Protein AF-A0A832DXQ4-F1 (afdb_monomer)

pLDDT: mean 94.79, std 6.74, range [64.19, 98.69]

Secondary structure (DSSP, 8-state):
-EEEE---SSHHHHHHHHHHHHHHHHHHHHTTPPPPEEEEEESS-TTHHHHHHTTEEEEE-S--

Radius of gyration: 11.73 Å; Cα contacts (8 Å, |Δi|>4): 87; chains: 1; bounding box: 24×15×36 Å

Mean predicted aligned error: 2.66 Å

Foldseek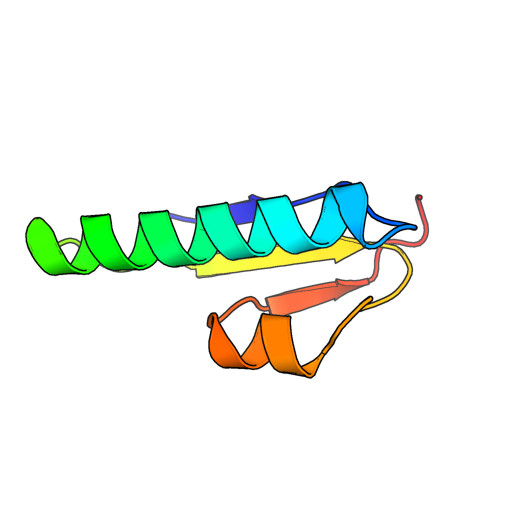 3Di:
DADEDEDDDDPVGVVVVLVVLVVLVVCCVVVVHDRYQAEYEEQDPPDPVSCVVSNYHYDYDPPD

Nearest PDB structures (foldseek):
  6wxx-assembly2_C  TM=5.626E-01  e=8.897E-02  Treponema succinifaciens DSM 2489
  4f71-assembly1_A  TM=4.051E-01  e=6.037E-01  Bacteroides thetaiotaomicron VPI-5482
  3geb-assembly3_C  TM=4.905E-01  e=1.043E+00  Homo sapiens
  2pr7-assembly2_B  TM=3.966E-01  e=1.803E+00  Corynebacterium glutamicum ATCC 13032
  3cnh-assembly2_B  TM=4.292E-01  e=3.573E+00  Deinococcus radiodurans R1 = ATCC 13939 = DSM 20539

Solvent-accessible surface area (backbone atoms only — not comparable to full-atom values): 3849 Å² total; per-residue (Å²): 101,77,48,79,46,66,73,68,94,48,68,88,50,39,52,59,53,51,56,50,48,52,52,50,51,50,52,29,63,77,67,73,48,81,75,59,50,39,33,36,45,29,67,62,74,89,55,60,62,65,32,56,81,60,65,34,46,76,43,83,30,96,66,124

Sequence (64 aa):
MKIVFTGGGTGGHFYPIIAIAEAVHDIVREQYLVPPKLYYIAPDPFDKRALYENDITFLKSPAG

Structure (mmCIF, N/CA/C/O backbone):
data_AF-A0A832DXQ4-F1
#
_entry.id   AF-A0A832DXQ4-F1
#
loop_
_atom_site.group_PDB
_atom_site.id
_atom_site.type_symbol
_atom_site.label_atom_id
_atom_site.label_alt_id
_atom_site.label_comp_id
_atom_site.label_asym_id
_atom_site.label_entity_id
_atom_site.label_seq_id
_atom_site.pdbx_PDB_ins_code
_atom_site.Cartn_x
_atom_site.Cartn_y
_atom_site.Cartn_z
_atom_site.occupancy
_atom_site.B_iso_or_equiv
_atom_site.auth_seq_id
_atom_site.auth_comp_id
_atom_site.auth_asym_id
_atom_site.auth_atom_id
_atom_site.pdbx_PDB_model_num
ATOM 1 N N . MET A 1 1 ? -16.157 0.598 4.938 1.00 95.25 1 MET A N 1
ATOM 2 C CA . MET A 1 1 ? -15.785 1.501 3.820 1.00 95.25 1 MET A CA 1
ATOM 3 C C . MET A 1 1 ? -14.977 0.720 2.782 1.00 95.25 1 MET A C 1
ATOM 5 O O . MET A 1 1 ? -14.433 -0.322 3.136 1.00 95.25 1 MET A O 1
ATOM 9 N N . LYS A 1 2 ? -14.928 1.166 1.520 1.00 97.88 2 LYS A N 1
ATOM 10 C CA . LYS A 1 2 ? -14.031 0.620 0.485 1.00 97.88 2 LYS A CA 1
ATOM 11 C C . LYS A 1 2 ? -13.119 1.740 -0.010 1.00 97.88 2 LYS A C 1
ATOM 13 O O . LYS A 1 2 ? -13.636 2.810 -0.317 1.00 97.88 2 LYS A O 1
ATOM 18 N N . ILE A 1 3 ? -11.817 1.487 -0.086 1.00 98.12 3 ILE A N 1
ATOM 19 C CA . ILE A 1 3 ? -10.820 2.425 -0.614 1.00 98.12 3 ILE A CA 1
ATOM 20 C C . ILE A 1 3 ? -10.163 1.765 -1.820 1.00 98.12 3 ILE A C 1
ATOM 22 O O . ILE A 1 3 ? -9.769 0.600 -1.759 1.00 98.12 3 ILE A O 1
ATOM 26 N N . VAL A 1 4 ? -10.099 2.501 -2.925 1.00 97.62 4 VAL A N 1
ATOM 27 C CA . VAL A 1 4 ? -9.507 2.038 -4.178 1.00 97.62 4 VAL A CA 1
ATOM 28 C C . VAL A 1 4 ? -8.304 2.909 -4.488 1.00 97.62 4 VAL A C 1
ATOM 30 O O . VAL A 1 4 ? -8.432 4.126 -4.599 1.00 97.62 4 VAL A O 1
ATOM 33 N N . PHE A 1 5 ? -7.158 2.267 -4.660 1.00 96.38 5 PHE A N 1
ATOM 34 C CA . PHE A 1 5 ? -5.934 2.880 -5.139 1.00 96.38 5 PHE A CA 1
ATOM 35 C C . PHE A 1 5 ? -5.754 2.577 -6.626 1.00 96.38 5 PHE A C 1
ATOM 37 O O . PHE A 1 5 ? -6.022 1.468 -7.094 1.00 96.38 5 PHE A O 1
ATOM 44 N N . THR A 1 6 ? -5.293 3.580 -7.359 1.00 93.69 6 THR A N 1
ATOM 45 C CA . THR A 1 6 ? -4.908 3.501 -8.769 1.00 93.69 6 THR A CA 1
ATOM 46 C C . THR A 1 6 ? -3.672 4.373 -8.977 1.00 93.69 6 THR A C 1
ATOM 48 O O . THR A 1 6 ? -3.299 5.142 -8.090 1.00 93.69 6 THR A O 1
ATOM 51 N N . GLY A 1 7 ? -3.035 4.255 -10.135 1.00 81.75 7 GLY A N 1
ATOM 52 C CA . GLY A 1 7 ? -1.701 4.788 -10.384 1.00 81.75 7 GLY A CA 1
ATOM 53 C C . GLY A 1 7 ? -0.649 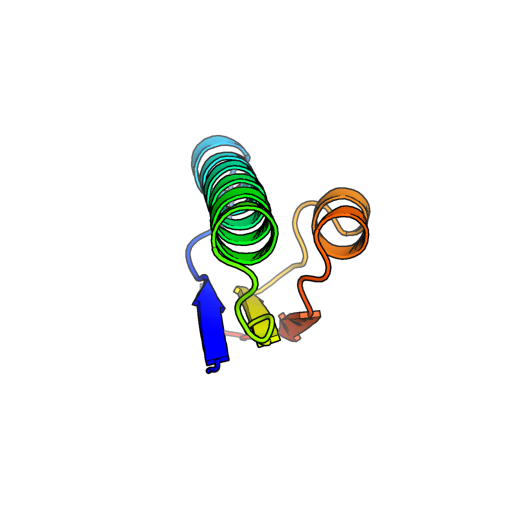3.697 -10.197 1.00 81.75 7 GLY A C 1
ATOM 54 O O . GLY A 1 7 ? -0.679 2.913 -9.247 1.00 81.75 7 GLY A O 1
ATOM 55 N N . GLY A 1 8 ? 0.255 3.580 -11.163 1.00 74.75 8 GLY A N 1
ATOM 56 C CA . GLY A 1 8 ? 1.185 2.460 -11.258 1.00 74.75 8 GLY A CA 1
ATOM 57 C C . GLY A 1 8 ? 2.133 2.604 -12.443 1.00 74.75 8 GLY A C 1
ATOM 58 O O . GLY A 1 8 ? 2.137 3.627 -13.121 1.00 74.75 8 GLY A O 1
ATOM 59 N N . GLY A 1 9 ? 2.964 1.587 -12.663 1.00 76.81 9 GLY A N 1
ATOM 60 C CA . GLY A 1 9 ? 3.956 1.535 -13.746 1.00 76.81 9 GLY A CA 1
ATOM 61 C C . GLY A 1 9 ? 5.396 1.775 -13.285 1.00 76.81 9 GLY A C 1
ATOM 62 O O . GLY A 1 9 ? 6.330 1.295 -13.920 1.00 76.81 9 GLY A O 1
ATOM 63 N N . THR A 1 10 ? 5.596 2.445 -12.144 1.00 89.50 10 THR A N 1
ATOM 64 C CA . THR A 1 10 ? 6.911 2.571 -11.496 1.00 89.50 10 THR A CA 1
ATOM 65 C C . THR A 1 10 ? 6.798 2.496 -9.973 1.00 89.50 10 THR A C 1
ATOM 67 O O . THR A 1 10 ? 5.761 2.824 -9.389 1.00 89.50 10 THR A O 1
ATOM 70 N N . GLY A 1 11 ? 7.902 2.133 -9.310 1.00 91.75 11 GLY A N 1
ATOM 71 C CA . GLY A 1 11 ? 7.964 2.069 -7.845 1.00 91.75 11 GLY A CA 1
ATOM 72 C C . GLY A 1 11 ? 7.680 3.412 -7.162 1.00 91.75 11 GLY A C 1
ATOM 73 O O . GLY A 1 11 ? 7.121 3.432 -6.070 1.00 91.75 11 GLY A O 1
ATOM 74 N N . GLY A 1 12 ? 7.980 4.532 -7.832 1.00 93.81 12 GLY A N 1
ATOM 75 C CA . GLY A 1 12 ? 7.720 5.883 -7.323 1.00 93.81 12 GLY A CA 1
ATOM 76 C C . GLY A 1 12 ? 6.237 6.242 -7.188 1.00 93.81 12 GLY A C 1
ATOM 77 O O . GLY A 1 12 ? 5.919 7.158 -6.442 1.00 93.81 12 GLY A O 1
ATOM 78 N N . HIS A 1 13 ? 5.335 5.519 -7.859 1.00 91.81 13 HIS A N 1
ATOM 79 C CA . HIS A 1 13 ? 3.885 5.660 -7.677 1.00 91.81 13 HIS A CA 1
ATOM 80 C C . HIS A 1 13 ? 3.318 4.570 -6.763 1.00 91.81 13 HIS A C 1
ATOM 82 O O . HIS A 1 13 ? 2.411 4.827 -5.975 1.00 91.81 13 HIS A O 1
ATOM 88 N N . PHE A 1 14 ? 3.873 3.359 -6.846 1.00 95.94 14 PHE A N 1
ATOM 89 C CA . PHE A 1 14 ? 3.381 2.202 -6.107 1.00 95.94 14 PHE A CA 1
ATOM 90 C C . PHE A 1 14 ? 3.695 2.258 -4.605 1.00 95.94 14 PHE A C 1
ATOM 92 O O . PHE A 1 14 ? 2.798 2.094 -3.785 1.00 95.94 14 PHE A O 1
ATOM 99 N N . TYR A 1 15 ? 4.944 2.510 -4.208 1.00 97.06 15 TYR A N 1
ATOM 100 C CA . TYR A 1 15 ? 5.299 2.476 -2.784 1.00 97.06 15 TYR A CA 1
ATOM 101 C C . TYR A 1 15 ? 4.643 3.584 -1.944 1.00 97.06 15 TYR A C 1
ATOM 103 O O . TYR A 1 15 ? 4.295 3.308 -0.797 1.00 97.06 15 TYR A O 1
ATOM 111 N N . PRO A 1 16 ? 4.358 4.790 -2.476 1.00 97.56 16 PRO A N 1
ATOM 112 C CA . PRO A 1 16 ? 3.505 5.741 -1.768 1.00 97.56 16 PRO A CA 1
ATOM 113 C C . PRO A 1 16 ? 2.093 5.215 -1.479 1.00 97.56 16 PRO A C 1
ATOM 115 O O . PRO A 1 16 ? 1.553 5.511 -0.420 1.00 97.56 16 PRO A O 1
ATOM 118 N N . ILE A 1 17 ? 1.499 4.407 -2.366 1.00 97.00 17 ILE A N 1
ATOM 119 C CA . ILE A 1 17 ? 0.201 3.760 -2.096 1.00 97.00 17 ILE A CA 1
ATOM 120 C C . ILE A 1 17 ? 0.321 2.798 -0.911 1.00 97.00 17 ILE A C 1
ATOM 122 O O . ILE A 1 17 ? -0.559 2.782 -0.053 1.00 97.00 17 ILE A O 1
ATOM 126 N N . ILE A 1 18 ? 1.416 2.037 -0.840 1.00 97.94 18 ILE A N 1
ATOM 127 C CA . ILE A 1 18 ? 1.692 1.144 0.292 1.00 97.94 18 ILE A CA 1
ATOM 128 C C . ILE A 1 18 ? 1.820 1.941 1.593 1.00 97.94 18 ILE A C 1
ATOM 130 O O . ILE A 1 18 ? 1.112 1.640 2.547 1.00 97.94 18 ILE A O 1
ATOM 134 N N . ALA A 1 19 ? 2.603 3.022 1.601 1.00 98.38 19 ALA A N 1
ATOM 135 C CA . ALA A 1 19 ? 2.745 3.883 2.777 1.00 98.38 19 ALA A CA 1
ATOM 136 C C . ALA A 1 19 ? 1.400 4.479 3.243 1.00 98.38 19 ALA A C 1
ATOM 138 O O . ALA A 1 19 ? 1.143 4.607 4.439 1.00 98.38 19 ALA A O 1
ATOM 139 N N . ILE A 1 20 ? 0.503 4.819 2.309 1.00 98.19 20 ILE A N 1
ATOM 140 C CA . ILE A 1 20 ? -0.855 5.267 2.649 1.00 98.19 20 ILE A CA 1
ATOM 141 C C . ILE A 1 20 ? -1.694 4.124 3.237 1.00 98.19 20 ILE A C 1
ATOM 143 O O . ILE A 1 20 ? -2.449 4.362 4.178 1.00 98.19 20 ILE A O 1
AT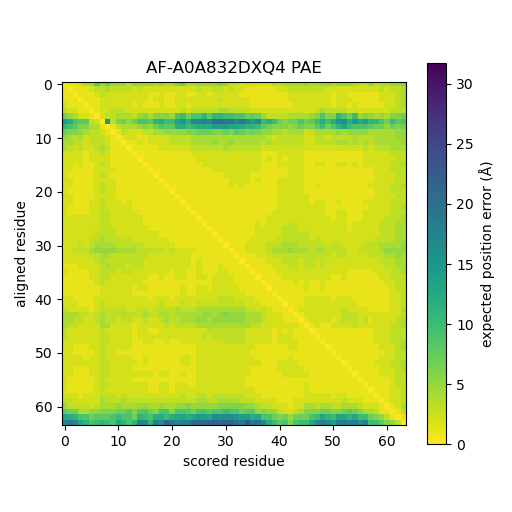OM 147 N N . ALA A 1 21 ? -1.585 2.899 2.720 1.00 98.31 21 ALA A N 1
ATOM 148 C CA . ALA A 1 21 ? -2.284 1.744 3.284 1.00 98.31 21 ALA A CA 1
ATOM 149 C C . ALA A 1 21 ? -1.832 1.452 4.725 1.00 98.31 21 ALA A C 1
ATOM 151 O O . ALA A 1 21 ? -2.681 1.261 5.595 1.00 98.31 21 ALA A O 1
ATOM 152 N N . GLU A 1 22 ? -0.526 1.511 4.995 1.00 98.69 22 GLU A N 1
ATOM 153 C CA . GLU A 1 22 ? 0.051 1.371 6.339 1.00 98.69 22 GLU A CA 1
ATOM 154 C C . GLU A 1 22 ? -0.502 2.437 7.296 1.00 98.69 22 GLU A C 1
ATOM 156 O O . GLU A 1 22 ? -1.023 2.109 8.362 1.00 98.69 22 GLU A O 1
ATOM 161 N N . ALA A 1 23 ? -0.509 3.706 6.874 1.00 98.62 23 ALA A N 1
ATOM 162 C CA . ALA A 1 23 ? -1.061 4.798 7.674 1.00 98.62 23 ALA A CA 1
ATOM 163 C C . ALA A 1 23 ? -2.568 4.634 7.949 1.00 98.62 23 ALA A C 1
ATOM 165 O O . ALA A 1 23 ? -3.051 4.961 9.034 1.00 98.62 23 ALA A O 1
ATOM 166 N N . VAL A 1 24 ? -3.334 4.105 6.988 1.00 98.50 24 VAL A N 1
ATOM 167 C CA . VAL A 1 24 ? -4.751 3.773 7.201 1.00 98.50 24 VAL A CA 1
ATOM 168 C C . VAL A 1 24 ? -4.897 2.680 8.261 1.00 98.50 24 VAL A C 1
ATOM 170 O O . VAL A 1 24 ? -5.767 2.798 9.126 1.00 98.50 24 VAL A O 1
ATOM 173 N N . HIS A 1 25 ? -4.056 1.644 8.231 1.00 98.25 25 HIS A N 1
ATOM 174 C CA . HIS A 1 25 ? -4.067 0.580 9.239 1.00 98.25 25 HIS A CA 1
ATOM 175 C C . HIS A 1 25 ? -3.718 1.095 10.636 1.00 98.25 25 HIS A C 1
ATOM 177 O O . HIS A 1 25 ? -4.345 0.672 11.611 1.00 98.25 25 HIS A O 1
ATOM 183 N N . ASP A 1 26 ? -2.771 2.025 10.745 1.00 98.62 26 ASP A N 1
ATOM 184 C CA . ASP A 1 26 ? -2.436 2.683 12.010 1.00 98.62 26 ASP A CA 1
ATOM 185 C C . ASP A 1 26 ? -3.630 3.475 12.558 1.00 98.62 26 ASP A C 1
ATOM 187 O O . ASP A 1 26 ? -4.048 3.236 13.690 1.00 98.62 26 ASP A O 1
ATOM 191 N N . ILE A 1 27 ? -4.276 4.311 11.736 1.00 98.38 27 ILE A N 1
ATOM 192 C CA . ILE A 1 27 ? -5.471 5.076 12.140 1.00 98.38 27 ILE A CA 1
ATOM 193 C C . ILE A 1 27 ? -6.598 4.145 12.600 1.00 98.38 27 ILE A C 1
ATOM 195 O O . ILE A 1 27 ? -7.235 4.388 13.626 1.00 98.38 27 ILE A O 1
ATOM 199 N N . VAL A 1 28 ? -6.856 3.071 11.848 1.00 98.44 28 VAL A N 1
ATOM 200 C CA . VAL A 1 28 ? -7.892 2.085 12.185 1.00 98.44 28 VAL A CA 1
ATOM 201 C C . VAL A 1 28 ? -7.621 1.451 13.547 1.00 98.44 28 VAL A C 1
ATOM 203 O O . VAL A 1 28 ? -8.548 1.310 14.347 1.00 98.44 28 VAL A O 1
ATOM 206 N N . ARG A 1 29 ? -6.360 1.104 13.821 1.00 98.19 29 ARG A N 1
ATOM 207 C CA . ARG A 1 29 ? -5.927 0.506 15.085 1.00 98.19 29 ARG A CA 1
ATOM 208 C C . ARG 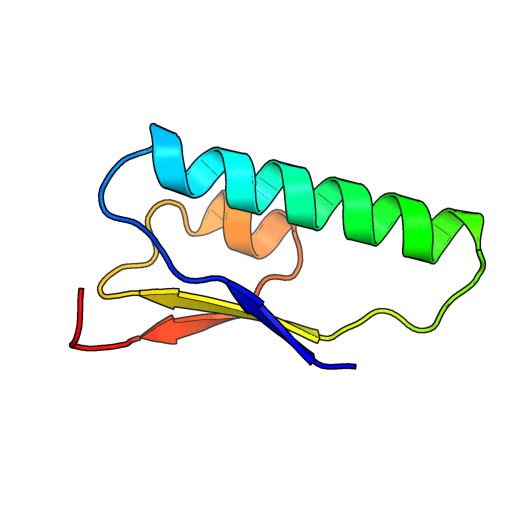A 1 29 ? -6.031 1.490 16.246 1.00 98.19 29 ARG A C 1
ATOM 210 O O . ARG A 1 29 ? -6.603 1.146 17.274 1.00 98.19 29 ARG A O 1
ATOM 217 N N . GLU A 1 30 ? -5.503 2.699 16.082 1.00 98.56 30 GLU A N 1
ATOM 218 C CA . GLU A 1 30 ? -5.459 3.736 17.120 1.00 98.56 30 GLU A CA 1
ATOM 219 C C . GLU A 1 30 ? -6.852 4.223 17.523 1.00 98.56 30 GLU A C 1
ATOM 221 O O . GLU A 1 30 ? -7.105 4.501 18.695 1.00 98.56 30 GLU A O 1
ATOM 226 N N . GLN A 1 31 ? -7.767 4.310 16.556 1.00 98.38 31 GLN A N 1
ATOM 227 C CA . GLN A 1 31 ? -9.116 4.832 16.766 1.00 98.38 31 GLN A CA 1
ATOM 228 C C . GLN A 1 31 ? -10.175 3.733 16.947 1.00 98.38 31 GLN A C 1
ATOM 230 O O . GLN A 1 31 ? -11.364 4.045 17.014 1.00 98.38 31 GLN A O 1
ATOM 235 N N . TYR A 1 32 ? -9.771 2.459 17.041 1.00 97.69 32 TYR A N 1
ATOM 236 C CA . TYR A 1 32 ? -10.669 1.304 17.192 1.00 97.69 32 TYR A CA 1
ATOM 237 C C . TYR A 1 32 ? -11.784 1.262 16.132 1.00 97.69 32 TYR A C 1
ATOM 239 O O . TYR A 1 32 ? -12.950 0.985 16.425 1.00 97.69 32 TYR A O 1
ATOM 247 N N . LEU A 1 33 ? -11.430 1.568 14.883 1.00 98.00 33 LEU A N 1
ATOM 248 C CA . LEU A 1 33 ? -12.374 1.624 13.771 1.00 98.00 33 LEU A CA 1
ATOM 249 C C . LEU A 1 33 ? -12.556 0.248 13.130 1.00 98.00 33 LEU A C 1
ATOM 251 O O . LEU A 1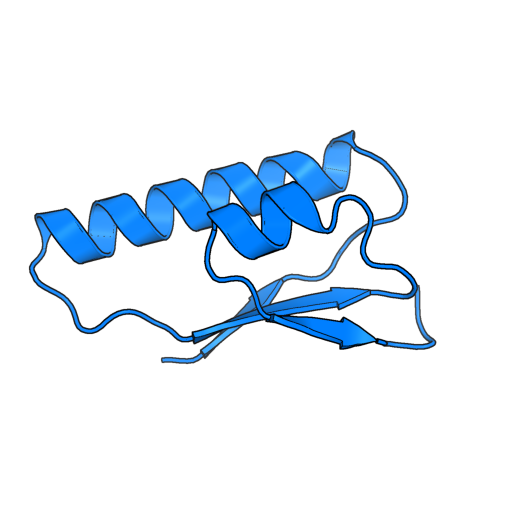 33 ? -11.710 -0.638 13.219 1.00 98.00 33 LEU A O 1
ATOM 255 N N . VAL A 1 34 ? -13.660 0.084 12.402 1.00 98.06 34 VAL A N 1
ATOM 256 C CA . VAL A 1 34 ? -13.840 -1.074 11.519 1.00 98.06 34 VAL A CA 1
ATOM 257 C C . VAL A 1 34 ? -12.914 -0.916 10.301 1.00 98.06 34 VAL A C 1
ATOM 259 O O . VAL A 1 34 ? -13.056 0.085 9.587 1.00 98.06 34 VAL A O 1
ATOM 262 N N . PRO A 1 35 ? -12.022 -1.884 10.004 1.00 97.62 35 PRO A N 1
ATOM 263 C CA . PRO A 1 35 ? 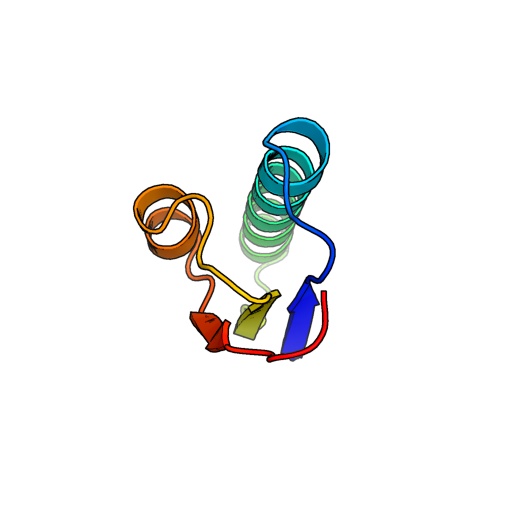-11.091 -1.773 8.884 1.00 97.62 35 PRO A CA 1
ATOM 264 C C . PRO A 1 35 ? -11.800 -1.592 7.529 1.00 97.62 35 PRO A C 1
ATOM 266 O O . PRO A 1 35 ? -12.793 -2.280 7.241 1.00 97.62 35 PRO A O 1
ATOM 269 N N . PRO A 1 36 ? -11.330 -0.680 6.659 1.00 98.19 36 PRO A N 1
ATOM 270 C CA . PRO A 1 36 ? -11.817 -0.592 5.292 1.00 98.19 36 PRO A CA 1
ATOM 271 C C . PRO A 1 36 ? -11.321 -1.781 4.463 1.00 98.19 36 PRO A C 1
ATOM 273 O O . PRO A 1 36 ? -10.267 -2.351 4.720 1.00 98.19 36 PRO A O 1
ATOM 276 N N . LYS A 1 37 ? -12.058 -2.123 3.405 1.00 98.69 37 LYS A N 1
ATOM 277 C CA . LYS A 1 37 ? -11.530 -3.019 2.368 1.00 98.69 37 LYS A CA 1
ATOM 278 C C . LYS A 1 37 ? -10.670 -2.203 1.412 1.00 98.69 37 LYS A C 1
ATOM 280 O O . LYS A 1 37 ? -11.171 -1.222 0.852 1.00 98.69 37 LYS A O 1
ATOM 285 N N . LEU A 1 38 ? -9.423 -2.618 1.228 1.00 98.62 38 LEU A N 1
ATOM 286 C CA . LEU A 1 38 ? -8.458 -1.951 0.363 1.00 98.62 38 LEU A CA 1
ATOM 287 C C . LEU A 1 38 ? -8.338 -2.693 -0.968 1.00 98.62 38 LEU A C 1
ATOM 289 O O . LEU A 1 38 ? -8.267 -3.924 -1.007 1.00 98.62 38 LEU A O 1
ATOM 293 N N . TYR A 1 39 ? -8.315 -1.938 -2.063 1.00 98.25 39 TYR A N 1
ATOM 294 C CA . TYR A 1 39 ? -8.166 -2.473 -3.412 1.00 98.25 39 TYR A CA 1
ATOM 295 C C . TYR A 1 39 ? -7.093 -1.712 -4.179 1.00 98.25 39 TYR A C 1
ATOM 297 O O . TYR A 1 39 ? -7.031 -0.488 -4.093 1.00 98.25 39 TYR A O 1
ATOM 305 N N . TYR A 1 40 ? -6.307 -2.425 -4.980 1.00 97.38 40 TYR A N 1
ATOM 306 C CA . TYR A 1 40 ? -5.390 -1.837 -5.952 1.00 97.38 40 TYR A CA 1
ATOM 307 C C . TYR A 1 40 ? -5.821 -2.232 -7.358 1.00 97.38 40 TYR A C 1
ATOM 309 O O . TYR A 1 40 ? -5.935 -3.423 -7.654 1.00 97.38 40 TYR A O 1
ATOM 317 N N . ILE A 1 41 ? -6.085 -1.243 -8.210 1.00 96.00 41 ILE A N 1
ATOM 318 C CA . ILE A 1 41 ? -6.547 -1.464 -9.579 1.00 96.00 41 ILE A CA 1
ATOM 319 C C . ILE A 1 41 ? -5.487 -0.981 -10.565 1.00 96.00 41 ILE A C 1
ATOM 321 O O . ILE A 1 41 ? -5.215 0.215 -10.633 1.00 96.00 41 ILE A O 1
ATOM 325 N N . ALA A 1 42 ? -4.909 -1.908 -11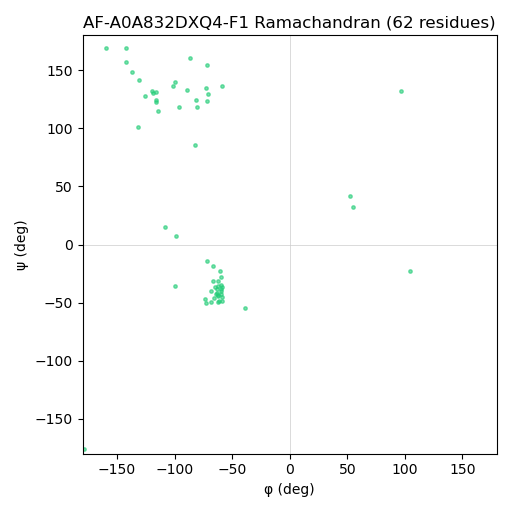.334 1.00 94.62 42 ALA A N 1
ATOM 326 C CA . ALA A 1 42 ? -3.842 -1.623 -12.299 1.00 94.62 42 ALA A CA 1
ATOM 327 C C . ALA A 1 42 ? -3.708 -2.729 -13.376 1.00 94.62 42 ALA A C 1
ATOM 329 O O . ALA A 1 42 ? -4.307 -3.803 -13.219 1.00 94.62 42 ALA A O 1
ATOM 330 N N . PRO A 1 43 ? -2.928 -2.505 -14.458 1.00 92.50 43 PRO A N 1
ATOM 331 C CA . PRO A 1 43 ? -2.624 -3.532 -15.466 1.00 92.50 43 PRO A CA 1
ATOM 332 C C . PRO A 1 43 ? -1.916 -4.763 -14.899 1.00 92.50 43 PRO A C 1
ATOM 334 O O . PRO A 1 43 ? -2.230 -5.900 -15.276 1.00 92.50 43 PRO A O 1
ATOM 337 N N . ASP A 1 44 ? -1.006 -4.535 -13.957 1.00 91.44 44 ASP A N 1
ATOM 338 C CA . ASP A 1 44 ? -0.198 -5.542 -13.292 1.00 91.44 44 ASP A CA 1
ATOM 339 C C . ASP A 1 44 ? -0.106 -5.280 -11.777 1.00 91.44 44 ASP A C 1
ATOM 341 O O . ASP A 1 44 ? -0.172 -4.136 -11.319 1.00 91.44 44 ASP A O 1
ATOM 345 N N . PRO A 1 45 ? 0.014 -6.343 -10.966 1.00 91.56 45 PRO A N 1
ATOM 346 C CA . PRO A 1 45 ? 0.281 -6.210 -9.544 1.00 91.56 45 PRO A CA 1
ATOM 347 C C . PRO A 1 45 ? 1.788 -6.003 -9.337 1.00 91.56 45 PRO A C 1
ATOM 349 O O . PRO A 1 45 ? 2.512 -6.980 -9.135 1.00 91.56 45 PRO A O 1
ATOM 352 N N . PHE A 1 46 ? 2.228 -4.741 -9.422 1.00 93.50 46 PHE A N 1
ATOM 353 C CA . PHE A 1 46 ? 3.633 -4.305 -9.375 1.00 93.50 46 PHE A CA 1
ATOM 354 C C . PHE A 1 46 ? 4.489 -5.081 -8.355 1.00 93.50 46 PHE A C 1
ATOM 356 O O . PHE A 1 46 ? 5.485 -5.698 -8.726 1.00 93.50 46 PHE A O 1
ATOM 363 N N . ASP A 1 47 ? 4.058 -5.123 -7.090 1.00 96.06 47 ASP A N 1
ATOM 364 C CA . ASP A 1 47 ? 4.632 -5.981 -6.049 1.00 96.06 47 ASP A CA 1
ATOM 365 C C . ASP A 1 47 ? 3.510 -6.712 -5.300 1.00 96.06 47 ASP A C 1
ATOM 367 O O . ASP A 1 47 ? 2.826 -6.167 -4.431 1.00 96.06 47 ASP A O 1
ATOM 371 N N . LYS A 1 48 ? 3.307 -7.985 -5.650 1.00 96.75 48 LYS A N 1
ATOM 372 C CA . LYS A 1 48 ? 2.269 -8.835 -5.047 1.00 96.75 48 LYS A CA 1
ATOM 373 C C . LYS A 1 48 ? 2.465 -9.045 -3.548 1.00 96.75 48 LYS A C 1
ATOM 375 O O . LYS A 1 48 ? 1.478 -9.242 -2.844 1.00 96.75 48 LYS A O 1
ATOM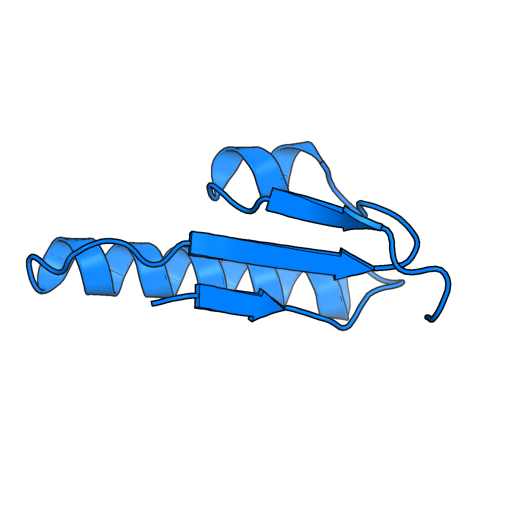 380 N N . ARG A 1 49 ? 3.714 -9.058 -3.076 1.00 98.06 49 ARG A N 1
ATOM 381 C CA . ARG A 1 49 ? 4.019 -9.316 -1.670 1.00 98.06 49 ARG A CA 1
ATOM 382 C C . ARG A 1 49 ? 3.650 -8.100 -0.832 1.00 98.06 49 ARG A C 1
ATOM 384 O O . ARG A 1 49 ? 2.933 -8.270 0.144 1.00 98.06 49 ARG A O 1
ATOM 391 N N . ALA A 1 50 ? 4.032 -6.900 -1.266 1.00 97.62 50 ALA A N 1
ATOM 392 C CA . ALA A 1 50 ? 3.660 -5.663 -0.580 1.00 97.62 50 ALA A CA 1
ATOM 393 C C . ALA A 1 50 ? 2.133 -5.472 -0.501 1.00 97.62 50 ALA A C 1
ATOM 395 O O . ALA A 1 50 ? 1.613 -5.065 0.536 1.00 97.62 50 ALA A O 1
ATOM 396 N N . LEU A 1 51 ? 1.402 -5.814 -1.573 1.00 97.75 51 LEU A N 1
ATOM 397 C CA . LEU A 1 51 ? -0.068 -5.796 -1.575 1.00 97.75 51 LEU A CA 1
ATOM 398 C C . LEU A 1 51 ? -0.657 -6.776 -0.551 1.00 97.75 51 LEU A C 1
ATOM 400 O O . LEU A 1 51 ? -1.583 -6.419 0.172 1.00 97.75 51 LEU A O 1
ATOM 404 N N . TYR A 1 52 ? -0.118 -7.996 -0.484 1.00 98.38 52 TYR A N 1
ATOM 405 C CA . TYR A 1 52 ? -0.559 -9.018 0.464 1.00 98.38 52 TYR A CA 1
ATOM 406 C C . TYR A 1 52 ? -0.270 -8.626 1.918 1.00 98.38 52 TYR A C 1
ATOM 408 O O . TYR A 1 52 ? -1.159 -8.723 2.755 1.00 98.38 52 TYR A O 1
ATOM 416 N N . GLU A 1 53 ? 0.942 -8.143 2.206 1.00 98.38 53 GLU A N 1
ATOM 417 C CA . GLU A 1 53 ? 1.356 -7.700 3.547 1.00 98.38 53 GLU A CA 1
ATOM 418 C C . GLU A 1 53 ? 0.492 -6.546 4.084 1.00 98.38 53 GLU A C 1
ATOM 420 O O . GLU A 1 53 ? 0.393 -6.377 5.295 1.00 98.38 53 GLU A O 1
ATOM 425 N N . ASN A 1 54 ? -0.166 -5.792 3.197 1.00 98.25 54 ASN A N 1
ATO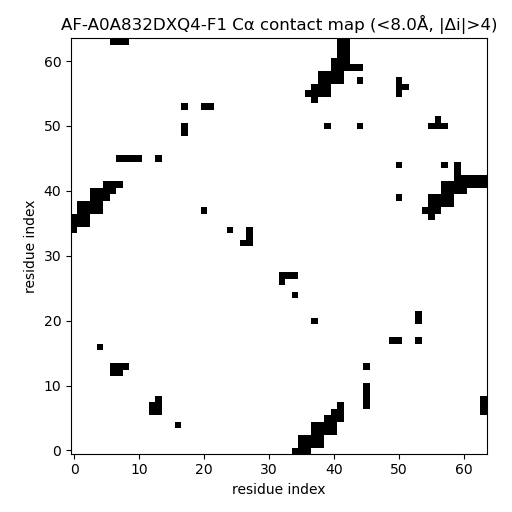M 426 C CA . ASN A 1 54 ? -1.011 -4.647 3.536 1.00 98.25 54 ASN A CA 1
ATOM 427 C C . ASN A 1 54 ? -2.517 -4.892 3.348 1.00 98.25 54 ASN A C 1
ATOM 429 O O . ASN A 1 54 ? -3.291 -3.932 3.311 1.00 98.25 54 ASN A O 1
ATOM 433 N N . ASP A 1 55 ? -2.953 -6.148 3.209 1.00 98.25 55 ASP A N 1
ATOM 434 C CA . ASP A 1 55 ? -4.364 -6.520 3.020 1.00 98.25 55 ASP A CA 1
ATOM 435 C C . ASP A 1 55 ? -5.041 -5.821 1.819 1.00 98.25 55 ASP A C 1
ATOM 437 O O . ASP A 1 55 ? -6.245 -5.533 1.814 1.00 98.25 55 ASP A O 1
ATOM 441 N N . ILE A 1 56 ? -4.272 -5.548 0.759 1.00 98.38 56 ILE A N 1
ATOM 442 C CA . ILE A 1 56 ? -4.759 -4.892 -0.454 1.00 98.38 56 ILE A CA 1
ATOM 443 C C . ILE A 1 56 ? -5.119 -5.940 -1.504 1.00 98.38 56 ILE A C 1
ATOM 445 O O . ILE A 1 56 ? -4.277 -6.671 -2.026 1.00 98.38 56 ILE A O 1
ATOM 449 N N . THR A 1 57 ? -6.393 -5.975 -1.890 1.00 98.44 57 THR A N 1
ATOM 450 C CA . THR A 1 57 ? -6.859 -6.868 -2.953 1.00 98.44 57 THR A CA 1
ATOM 451 C C . THR A 1 57 ? -6.554 -6.276 -4.327 1.00 98.44 57 THR A C 1
ATOM 453 O O . THR A 1 57 ? -7.093 -5.232 -4.698 1.00 98.44 57 THR A O 1
ATOM 456 N N . PHE A 1 58 ? -5.735 -6.959 -5.125 1.00 97.38 58 PHE A N 1
ATOM 457 C CA . PHE A 1 58 ? -5.508 -6.572 -6.517 1.00 97.38 58 PHE A CA 1
ATOM 458 C C . PHE A 1 58 ? -6.719 -6.893 -7.401 1.00 97.38 58 PHE A C 1
ATOM 460 O O . PHE A 1 58 ? -7.238 -8.010 -7.372 1.00 97.38 58 PHE A O 1
ATOM 467 N N . LEU A 1 59 ? -7.111 -5.943 -8.249 1.00 96.44 59 LEU A N 1
ATOM 468 C CA . LEU A 1 59 ? -8.049 -6.155 -9.347 1.00 96.44 59 LEU A CA 1
ATOM 469 C C . LEU A 1 59 ? -7.409 -5.672 -10.648 1.00 96.44 59 LEU A C 1
ATOM 471 O O . LEU A 1 59 ? -6.958 -4.535 -10.756 1.00 96.44 59 LEU A O 1
ATOM 475 N N . LYS A 1 60 ? -7.394 -6.533 -11.665 1.00 94.12 60 LYS A N 1
ATOM 476 C CA . LYS A 1 60 ? -6.817 -6.172 -12.959 1.00 94.12 60 LYS A CA 1
ATOM 477 C C . LYS A 1 60 ? -7.699 -5.152 -13.679 1.00 94.12 60 LYS A C 1
ATOM 479 O O . LYS A 1 60 ? -8.886 -5.402 -13.879 1.00 94.12 60 LYS A O 1
ATOM 484 N N . SER A 1 61 ? -7.094 -4.063 -14.142 1.00 92.19 61 SER A N 1
ATOM 485 C CA . SER A 1 61 ? -7.686 -3.132 -15.106 1.00 92.19 61 SER A CA 1
ATOM 486 C C . SER A 1 61 ? -6.873 -3.148 -16.397 1.00 92.19 61 SER A C 1
ATOM 488 O O . SER A 1 61 ? -5.656 -3.024 -16.332 1.00 92.19 61 SER A O 1
ATOM 490 N N . PRO A 1 62 ? -7.499 -3.282 -17.579 1.00 86.88 62 PRO A N 1
ATOM 491 C CA . PRO A 1 62 ? -6.784 -3.189 -18.849 1.00 86.88 62 PRO A CA 1
ATOM 492 C C . PRO A 1 62 ? -6.340 -1.755 -19.182 1.00 86.88 62 PRO A C 1
ATOM 494 O O . PRO A 1 62 ? -5.528 -1.577 -20.082 1.00 86.88 62 PRO A O 1
ATOM 497 N N . ALA A 1 63 ? -6.879 -0.749 -18.485 1.00 72.94 63 ALA A N 1
ATOM 498 C CA . ALA A 1 63 ? -6.474 0.644 -18.615 1.00 72.94 63 ALA A CA 1
ATOM 499 C C . ALA A 1 63 ? -5.326 0.957 -17.644 1.00 72.94 63 ALA A C 1
ATOM 501 O O . ALA A 1 63 ? -5.423 0.609 -16.460 1.00 72.94 63 ALA A O 1
ATOM 502 N N . GLY A 1 64 ? -4.285 1.615 -18.158 1.00 64.19 64 GLY A N 1
ATOM 503 C CA . GLY A 1 64 ? -3.098 2.089 -17.447 1.00 64.19 64 GLY A CA 1
ATOM 504 C C . GLY A 1 64 ? -2.576 3.371 -18.072 1.00 64.19 64 GLY A C 1
ATOM 505 O O . GLY A 1 64 ? -2.770 3.530 -19.299 1.00 64.19 64 GLY A O 1
#